Protein AF-A0A925VK27-F1 (afdb_monomer)

Structure (mmCIF, N/CA/C/O backbone):
data_AF-A0A925VK27-F1
#
_entry.id   AF-A0A925VK27-F1
#
loop_
_atom_site.g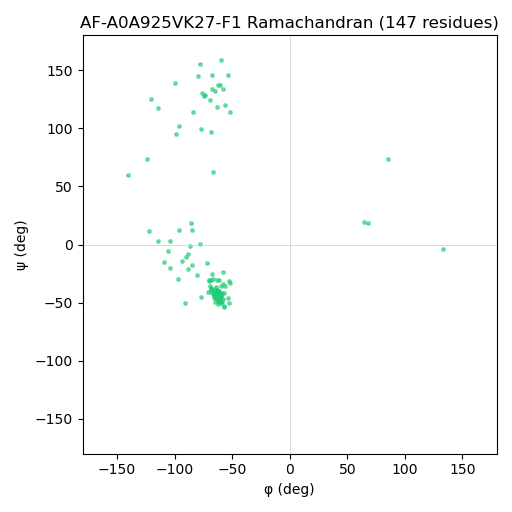roup_PDB
_atom_site.id
_atom_site.type_symbol
_atom_site.label_atom_id
_atom_site.label_alt_id
_atom_site.label_comp_id
_atom_site.label_asym_id
_atom_site.label_entity_id
_atom_site.label_seq_id
_atom_site.pdbx_PDB_ins_code
_atom_site.Cartn_x
_atom_site.Cartn_y
_atom_site.Cartn_z
_atom_site.occupancy
_atom_site.B_iso_or_equiv
_atom_site.auth_seq_id
_atom_site.auth_comp_id
_atom_site.auth_asym_id
_atom_site.auth_atom_id
_atom_site.pdbx_PDB_model_num
ATOM 1 N N . MET A 1 1 ? -45.869 -8.600 65.927 1.00 42.44 1 MET A N 1
ATOM 2 C CA . MET A 1 1 ? -45.397 -9.647 64.997 1.00 42.44 1 MET A CA 1
ATOM 3 C C . MET A 1 1 ? -46.114 -9.443 63.672 1.00 42.44 1 MET A C 1
ATOM 5 O O . MET A 1 1 ? -47.307 -9.694 63.612 1.00 42.44 1 MET A O 1
ATOM 9 N N . ALA A 1 2 ? -45.434 -8.899 62.662 1.00 46.47 2 ALA A N 1
ATOM 10 C CA . ALA A 1 2 ? -45.994 -8.689 61.327 1.00 46.47 2 ALA A CA 1
ATOM 11 C C . ALA A 1 2 ? -45.241 -9.594 60.345 1.00 46.47 2 ALA A C 1
ATOM 13 O O . ALA A 1 2 ? -44.024 -9.480 60.211 1.00 46.47 2 ALA A O 1
ATOM 14 N N . ALA A 1 3 ? -45.960 -10.528 59.724 1.00 53.88 3 ALA A N 1
ATOM 15 C CA . ALA A 1 3 ? -45.433 -11.437 58.716 1.00 53.88 3 ALA A CA 1
ATOM 16 C C . ALA A 1 3 ? -45.455 -10.738 57.351 1.00 53.88 3 ALA A C 1
ATOM 18 O O . ALA A 1 3 ? -46.522 -10.428 56.826 1.00 53.88 3 ALA A O 1
ATOM 19 N N . ILE A 1 4 ? -44.277 -10.480 56.784 1.00 49.00 4 ILE A N 1
ATOM 20 C CA . ILE A 1 4 ? -44.130 -9.969 55.420 1.00 49.00 4 ILE A CA 1
ATOM 21 C C . ILE A 1 4 ? -43.868 -11.179 54.523 1.00 49.00 4 ILE A C 1
ATOM 23 O O . ILE A 1 4 ? -42.775 -11.735 54.501 1.00 49.00 4 ILE A O 1
ATOM 27 N N . SER A 1 5 ? -44.915 -11.608 53.822 1.00 57.12 5 SER A N 1
ATOM 28 C CA . SER A 1 5 ? -44.854 -12.599 52.751 1.00 57.12 5 SER A CA 1
ATOM 29 C C . SER A 1 5 ? -44.315 -11.933 51.484 1.00 57.12 5 SER A C 1
ATOM 31 O O . SER A 1 5 ? -45.059 -11.262 50.771 1.00 57.12 5 SER A O 1
ATOM 33 N N . SER A 1 6 ? -43.029 -12.112 51.191 1.00 53.06 6 SER A N 1
ATOM 34 C CA . SER A 1 6 ? -42.410 -11.727 49.920 1.00 53.06 6 SER A CA 1
ATOM 35 C C . SER A 1 6 ? -42.302 -12.948 49.003 1.00 53.06 6 SER A C 1
ATOM 37 O O . SER A 1 6 ? -41.363 -13.736 49.076 1.00 53.06 6 SER A O 1
ATOM 39 N N . ALA A 1 7 ? -43.295 -13.116 48.130 1.00 57.12 7 ALA A N 1
ATOM 40 C CA . ALA A 1 7 ? -43.228 -14.082 47.039 1.00 57.12 7 ALA A CA 1
ATOM 41 C C . ALA A 1 7 ? -42.065 -13.727 46.084 1.00 57.12 7 ALA A C 1
ATOM 43 O O . ALA A 1 7 ? -41.900 -12.550 45.749 1.00 57.12 7 ALA A O 1
ATOM 44 N N . PRO A 1 8 ? -41.265 -14.702 45.614 1.00 50.22 8 PRO A N 1
ATOM 45 C CA . PRO A 1 8 ? -40.214 -14.435 44.648 1.00 50.22 8 PRO A CA 1
ATOM 46 C C . PRO A 1 8 ? -40.822 -14.169 43.266 1.00 50.22 8 PRO A C 1
ATOM 48 O O . PRO A 1 8 ? -41.646 -14.915 42.738 1.00 50.22 8 PRO A O 1
ATOM 51 N N . GLN A 1 9 ? -40.399 -13.052 42.696 1.00 52.66 9 GLN A N 1
ATOM 52 C CA . GLN A 1 9 ? -40.830 -12.480 41.434 1.00 52.66 9 GLN A CA 1
ATOM 53 C C . GLN A 1 9 ? -40.361 -13.362 40.256 1.00 52.66 9 GLN A C 1
ATOM 55 O O . GLN A 1 9 ? -39.232 -13.238 39.792 1.00 52.66 9 GLN A O 1
ATOM 60 N N . GLN A 1 10 ? -41.227 -14.247 39.746 1.00 50.12 10 GLN A N 1
ATOM 61 C CA . GLN A 1 10 ? -41.044 -14.998 38.486 1.0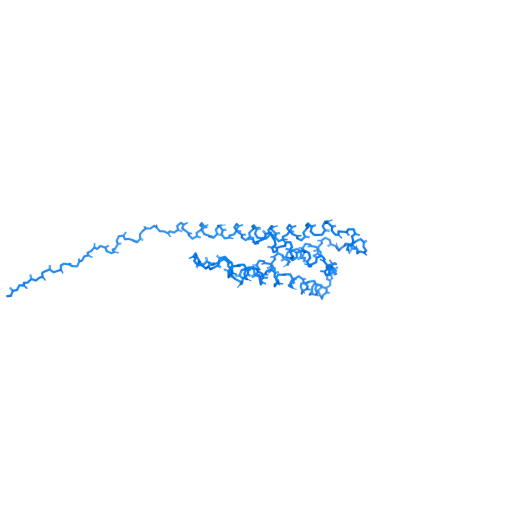0 50.12 10 GLN A CA 1
ATOM 62 C C . GLN A 1 10 ? -41.075 -14.067 37.248 1.00 50.12 10 GLN A C 1
ATOM 64 O O . GLN A 1 10 ? -41.966 -14.159 36.405 1.00 50.12 10 GLN A O 1
ATOM 69 N N . ARG A 1 11 ? -40.134 -13.123 37.124 1.00 50.81 11 ARG A N 1
ATOM 70 C CA . ARG A 1 11 ? -40.047 -12.207 35.964 1.00 50.81 11 ARG A CA 1
ATOM 71 C C . ARG A 1 11 ? -38.723 -12.233 35.203 1.00 50.81 11 ARG A C 1
ATOM 73 O O . ARG A 1 11 ? -38.554 -11.414 34.308 1.00 50.81 11 ARG A O 1
ATOM 80 N N . ASP A 1 12 ? -37.850 -13.202 35.467 1.00 50.91 12 ASP A N 1
ATOM 81 C CA . ASP A 1 12 ? -36.532 -13.248 34.814 1.00 50.91 12 ASP A CA 1
ATOM 82 C C . ASP A 1 12 ? -36.367 -14.323 33.724 1.00 50.91 12 ASP A C 1
ATOM 84 O O . ASP A 1 12 ? -35.369 -14.314 33.004 1.00 50.91 12 ASP A O 1
ATOM 88 N N . GLU A 1 13 ? -37.341 -15.212 33.494 1.00 50.22 13 GLU A N 1
ATOM 89 C CA . GLU A 1 13 ? -37.155 -16.310 32.522 1.00 50.22 13 GLU A CA 1
ATOM 90 C C . GLU A 1 13 ? -37.655 -16.024 31.093 1.00 50.22 13 GLU A C 1
ATOM 92 O O . GLU A 1 13 ? -37.250 -16.698 30.144 1.00 50.22 13 GLU A O 1
ATOM 97 N N . SER A 1 14 ? -38.463 -14.984 30.873 1.00 46.66 14 SER A N 1
ATOM 98 C CA . SER A 1 14 ? -39.046 -14.696 29.550 1.00 46.66 14 SER A CA 1
ATOM 99 C C . SER A 1 14 ? -38.181 -13.815 28.636 1.00 46.66 14 SER A C 1
ATOM 101 O O . SER A 1 14 ? -38.478 -13.693 27.449 1.00 46.66 14 SER A O 1
ATOM 103 N N . ALA A 1 15 ? -37.074 -13.244 29.123 1.00 51.56 15 ALA A N 1
ATOM 104 C CA . ALA A 1 15 ? -36.198 -12.371 28.326 1.00 51.56 15 ALA A CA 1
ATOM 105 C C . ALA A 1 15 ? -35.145 -13.125 27.480 1.00 51.56 15 ALA A C 1
ATOM 107 O O . ALA A 1 15 ? -34.211 -12.523 26.951 1.00 51.56 15 ALA A O 1
ATOM 108 N N . ARG A 1 16 ? -35.268 -14.452 27.333 1.00 51.91 16 ARG A N 1
ATOM 109 C CA . ARG A 1 16 ? -34.269 -15.302 26.657 1.00 51.91 16 ARG A CA 1
ATOM 110 C C . ARG A 1 16 ? -34.536 -15.622 25.187 1.00 51.91 16 ARG A C 1
ATOM 112 O O . ARG A 1 16 ? -33.850 -16.473 24.624 1.00 51.91 16 ARG A O 1
ATOM 119 N N . ARG A 1 17 ? -35.477 -14.960 24.511 1.00 54.91 17 ARG A N 1
ATOM 120 C CA . ARG A 1 17 ? -35.750 -15.263 23.096 1.00 54.91 17 ARG A CA 1
ATOM 121 C C . ARG A 1 17 ? -35.551 -14.051 22.192 1.00 54.91 17 ARG A C 1
ATOM 123 O O . ARG A 1 17 ? -36.177 -13.018 22.364 1.00 54.91 17 ARG A O 1
ATOM 130 N N . THR A 1 18 ? -34.705 -14.263 21.177 1.00 55.34 18 THR A N 1
ATOM 131 C CA . THR A 1 18 ? -34.475 -13.455 19.961 1.00 55.34 18 THR A CA 1
ATOM 132 C C . THR A 1 18 ? -33.491 -12.276 20.005 1.00 55.34 18 THR A C 1
ATOM 134 O O . THR A 1 18 ? -33.873 -11.134 19.801 1.00 55.34 18 THR A O 1
ATOM 137 N N . ARG A 1 19 ? -32.173 -12.539 20.047 1.00 55.41 19 ARG A N 1
ATOM 138 C CA . ARG A 1 19 ? -31.206 -11.671 19.325 1.00 55.41 19 ARG A CA 1
ATOM 139 C C . ARG A 1 19 ? -30.051 -12.429 18.632 1.00 55.41 19 ARG A C 1
ATOM 141 O O . ARG A 1 19 ? -28.893 -12.128 18.899 1.00 55.41 19 ARG A O 1
ATOM 148 N N . PRO A 1 20 ? -30.304 -13.354 17.682 1.00 53.06 20 PRO A N 1
ATOM 149 C CA . PRO A 1 20 ? -29.235 -13.880 16.824 1.00 53.06 20 PRO A CA 1
ATOM 150 C C . PRO A 1 20 ? -28.962 -12.994 15.588 1.00 53.06 20 PRO A C 1
ATOM 152 O O . PRO A 1 20 ? -27.890 -13.061 14.994 1.00 53.06 20 PRO A O 1
ATOM 155 N N . ARG A 1 21 ? -29.891 -12.096 15.218 1.00 56.28 21 ARG A N 1
ATOM 156 C CA . ARG A 1 21 ? -29.841 -11.318 13.962 1.00 56.28 21 ARG A CA 1
ATOM 157 C C . ARG A 1 21 ? -28.772 -10.211 13.938 1.00 56.28 21 ARG A C 1
ATOM 159 O O . ARG A 1 21 ? -28.400 -9.728 12.875 1.00 56.28 21 ARG A O 1
ATOM 166 N N . HIS A 1 22 ? -28.238 -9.830 15.102 1.00 62.88 22 HIS A N 1
ATOM 167 C CA . HIS A 1 22 ? -27.296 -8.715 15.219 1.00 62.88 22 HIS A CA 1
ATOM 168 C C . HIS A 1 22 ? -25.851 -9.091 14.830 1.00 62.88 22 HIS A C 1
ATOM 170 O O . HIS A 1 22 ? -25.091 -8.213 14.419 1.00 62.88 22 HIS A O 1
ATOM 176 N N . ARG A 1 23 ? -25.455 -10.369 14.942 1.00 73.00 23 ARG A N 1
ATOM 177 C CA . ARG A 1 23 ? -24.063 -10.797 14.699 1.00 73.00 23 ARG A CA 1
ATOM 178 C C . ARG A 1 23 ? -23.732 -10.878 13.208 1.00 73.00 23 ARG A C 1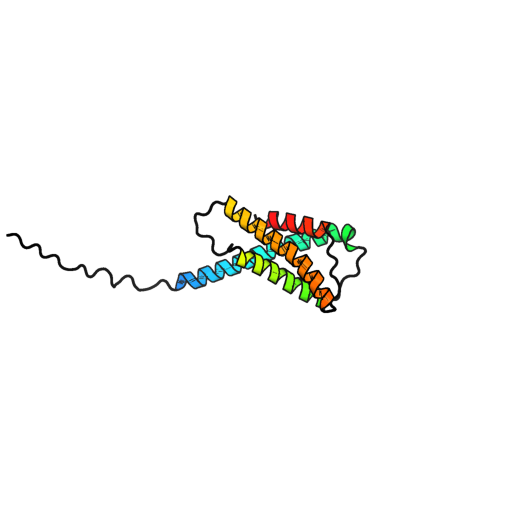
ATOM 180 O O . ARG A 1 23 ? -22.713 -10.336 12.803 1.00 73.00 23 ARG A O 1
ATOM 187 N N . GLY A 1 24 ? -24.620 -11.469 12.403 1.00 78.31 24 GLY A N 1
ATOM 188 C CA . GLY A 1 24 ? -24.453 -11.547 10.945 1.00 78.31 24 GLY A CA 1
ATOM 189 C C . GLY A 1 24 ? -24.477 -10.172 10.272 1.00 78.31 24 GLY A C 1
ATOM 190 O O . GLY A 1 24 ? -23.615 -9.875 9.457 1.00 78.31 24 GLY A O 1
ATOM 191 N N . TRP A 1 25 ? -25.394 -9.291 10.687 1.00 79.62 25 TRP A N 1
ATOM 192 C CA . TRP A 1 25 ? -25.448 -7.914 10.181 1.00 79.62 25 TRP A CA 1
ATOM 193 C C . TRP A 1 25 ? -24.201 -7.099 10.549 1.00 79.62 25 TRP A C 1
ATOM 195 O O . TRP A 1 25 ? -23.662 -6.392 9.707 1.00 79.62 25 TRP A O 1
ATOM 205 N N . ARG A 1 26 ? -23.696 -7.234 11.786 1.00 78.62 26 ARG A N 1
ATOM 206 C CA . ARG A 1 26 ? -22.422 -6.607 12.184 1.00 78.62 26 ARG A CA 1
ATOM 207 C C . ARG A 1 26 ? -21.259 -7.117 11.342 1.00 78.62 26 ARG A C 1
ATOM 209 O O . ARG A 1 26 ? -20.490 -6.302 10.863 1.00 78.62 26 ARG A O 1
ATOM 216 N N . ALA A 1 27 ? -21.162 -8.430 11.138 1.00 79.31 27 ALA A N 1
ATOM 217 C CA . ALA A 1 27 ? -20.113 -9.013 10.309 1.00 79.31 27 ALA A CA 1
ATOM 218 C C . ALA A 1 27 ? -20.177 -8.499 8.862 1.00 79.31 27 ALA A C 1
ATOM 220 O O . ALA A 1 27 ? -19.149 -8.125 8.312 1.00 79.31 27 ALA A O 1
ATOM 221 N N . LEU A 1 28 ? -21.375 -8.406 8.276 1.00 83.56 28 LEU A N 1
ATOM 222 C CA . LEU A 1 28 ? -21.563 -7.866 6.928 1.00 83.56 28 LEU A CA 1
ATOM 223 C C . LEU A 1 28 ? -21.145 -6.394 6.830 1.00 83.56 28 LEU A C 1
ATOM 225 O O . LEU A 1 28 ? -20.431 -6.030 5.903 1.00 83.56 28 LEU A O 1
ATOM 229 N N . LEU A 1 29 ? -21.533 -5.563 7.801 1.00 83.06 29 LEU A N 1
ATOM 230 C CA . LEU A 1 29 ? -21.106 -4.162 7.851 1.00 83.06 29 LEU A CA 1
ATOM 231 C C . LEU A 1 29 ? -19.589 -4.026 8.024 1.00 83.06 29 LEU A C 1
ATOM 233 O O . LEU A 1 29 ? -18.987 -3.170 7.389 1.00 83.06 29 LEU A O 1
ATOM 237 N N . THR A 1 30 ? -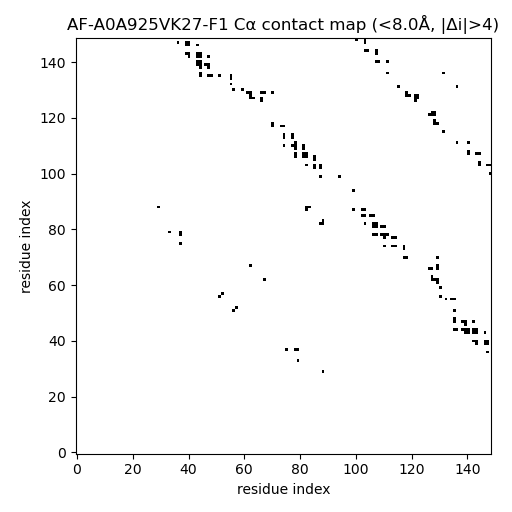18.968 -4.876 8.843 1.00 80.56 30 THR A N 1
ATOM 238 C CA . THR A 1 30 ? -17.510 -4.908 8.997 1.00 80.56 30 THR A CA 1
ATOM 239 C C . THR A 1 30 ? -16.819 -5.290 7.692 1.00 80.56 30 THR A C 1
ATOM 241 O O . THR A 1 30 ? -15.874 -4.621 7.299 1.00 80.56 30 THR A O 1
ATOM 244 N N . VAL A 1 31 ? -17.298 -6.323 6.994 1.00 81.50 31 VAL A N 1
ATOM 245 C CA . VAL A 1 31 ? -16.745 -6.729 5.692 1.00 81.50 31 VAL A CA 1
ATOM 246 C C . VAL A 1 31 ? -16.905 -5.619 4.656 1.00 81.50 31 VAL A C 1
ATOM 248 O O . VAL A 1 31 ? -15.973 -5.356 3.902 1.00 81.50 31 VAL A O 1
ATOM 251 N N . LEU A 1 32 ? -18.053 -4.939 4.638 1.00 84.62 32 LEU A N 1
ATOM 252 C CA . LEU A 1 32 ? -18.279 -3.813 3.737 1.00 84.62 32 LEU A CA 1
ATOM 253 C C . LEU A 1 32 ? -17.331 -2.648 4.045 1.00 84.62 32 LEU A C 1
ATOM 255 O O . LEU A 1 32 ? -16.769 -2.077 3.119 1.00 84.62 32 LEU A O 1
ATOM 259 N N . LEU A 1 33 ? -17.118 -2.334 5.327 1.00 83.31 33 LEU A N 1
ATOM 260 C CA . LEU A 1 33 ? -16.189 -1.287 5.749 1.00 83.31 33 LEU A CA 1
ATOM 261 C C . LEU A 1 33 ? -14.747 -1.630 5.355 1.00 83.31 33 LEU A C 1
ATOM 263 O O . LEU A 1 33 ? -14.093 -0.806 4.731 1.00 83.31 33 LEU A O 1
ATOM 267 N N . ILE A 1 34 ? -14.303 -2.871 5.598 1.00 82.00 34 ILE A N 1
ATOM 268 C CA . ILE A 1 34 ? -13.007 -3.375 5.109 1.00 82.00 34 ILE A CA 1
ATOM 269 C C . ILE A 1 34 ? -12.902 -3.179 3.594 1.00 82.00 34 ILE A C 1
ATOM 271 O O . ILE A 1 34 ? -11.885 -2.703 3.102 1.00 82.00 34 ILE A O 1
ATOM 275 N N . GLY A 1 35 ? -13.952 -3.531 2.848 1.00 83.94 35 GLY A N 1
ATOM 276 C CA . GLY A 1 35 ? -13.999 -3.345 1.400 1.00 83.94 35 GLY A CA 1
ATOM 277 C C . GLY A 1 35 ? -13.843 -1.880 0.986 1.00 83.94 35 GLY A C 1
ATOM 278 O O . GLY A 1 35 ? -13.051 -1.587 0.094 1.00 83.94 35 GLY A O 1
ATOM 279 N N . CYS A 1 36 ? -14.547 -0.960 1.647 1.00 87.00 36 CYS A N 1
ATOM 280 C CA . CYS A 1 36 ? -14.420 0.477 1.402 1.00 87.00 36 CYS A CA 1
ATOM 281 C C . CYS A 1 36 ? -13.010 0.991 1.712 1.00 87.00 36 CYS A C 1
ATOM 283 O O . CYS A 1 36 ? -12.435 1.687 0.878 1.00 87.00 36 CYS A O 1
ATOM 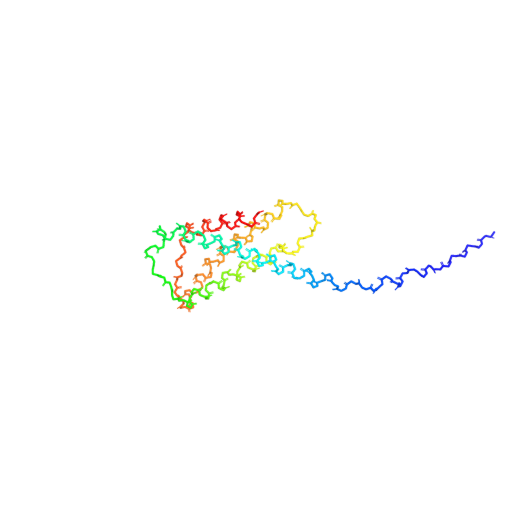285 N N . ASP A 1 37 ? -12.430 0.603 2.850 1.00 86.12 37 ASP A N 1
ATOM 286 C CA . ASP A 1 37 ? -11.073 1.006 3.233 1.00 86.12 37 ASP A CA 1
ATOM 287 C C . ASP A 1 37 ? -10.042 0.481 2.223 1.00 86.12 37 ASP A C 1
ATOM 289 O O . ASP A 1 37 ? -9.149 1.213 1.795 1.00 86.12 37 ASP A O 1
ATOM 293 N N . MET A 1 38 ? -10.191 -0.772 1.770 1.00 86.81 38 MET A N 1
ATOM 294 C CA . MET A 1 38 ? -9.342 -1.334 0.716 1.00 86.81 38 MET A CA 1
ATOM 295 C C . MET A 1 38 ? -9.485 -0.554 -0.590 1.00 86.81 38 MET A C 1
ATOM 297 O O . MET A 1 38 ? -8.477 -0.248 -1.225 1.00 86.81 38 MET A O 1
ATOM 301 N N . LEU A 1 39 ? -10.704 -0.207 -1.009 1.00 88.94 39 LEU A N 1
ATOM 302 C CA . LEU A 1 39 ? -10.924 0.587 -2.220 1.00 88.94 39 LEU A CA 1
ATOM 303 C C . LEU A 1 39 ? -10.318 1.990 -2.101 1.00 88.94 39 LEU A C 1
ATOM 305 O O . LEU A 1 39 ? -9.711 2.471 -3.057 1.00 88.94 39 LEU A O 1
ATOM 309 N N . ALA A 1 40 ? -10.422 2.626 -0.936 1.00 88.94 40 ALA A N 1
ATOM 310 C CA . ALA A 1 40 ? -9.812 3.923 -0.664 1.00 88.94 40 ALA A CA 1
ATOM 311 C C . ALA A 1 40 ? -8.278 3.853 -0.762 1.00 88.94 40 ALA A C 1
ATOM 313 O O . ALA A 1 40 ? -7.666 4.638 -1.484 1.00 88.94 40 ALA A O 1
ATOM 314 N N . VAL A 1 41 ? -7.651 2.851 -0.140 1.00 89.50 41 VAL A N 1
ATOM 315 C CA . VAL A 1 41 ? -6.201 2.638 -0.249 1.00 89.50 41 VAL A CA 1
ATOM 316 C C . VAL A 1 41 ? -5.796 2.350 -1.697 1.00 89.50 41 VAL A C 1
ATOM 318 O O . VAL A 1 41 ? -4.917 3.019 -2.235 1.00 89.50 41 VAL A O 1
ATOM 321 N N . ASN A 1 42 ? -6.444 1.399 -2.373 1.00 91.44 42 ASN A N 1
ATOM 322 C CA . ASN A 1 42 ? -6.094 1.066 -3.757 1.00 91.44 42 ASN A CA 1
ATOM 323 C C . ASN A 1 42 ? -6.275 2.274 -4.684 1.00 91.44 42 ASN A C 1
ATOM 325 O O . ASN A 1 42 ? -5.396 2.551 -5.496 1.00 91.44 42 ASN A O 1
ATOM 329 N N . SER A 1 43 ? -7.364 3.033 -4.545 1.00 90.06 43 SER A N 1
ATOM 330 C CA . SER A 1 43 ? -7.586 4.237 -5.352 1.00 90.06 43 SER A CA 1
ATOM 331 C C . SER A 1 43 ? -6.535 5.318 -5.090 1.00 90.06 43 SER A C 1
ATOM 333 O O . SER A 1 43 ? -6.086 5.940 -6.053 1.00 90.06 43 SER A O 1
ATOM 335 N N . ALA A 1 44 ? -6.056 5.488 -3.852 1.00 91.06 44 ALA A N 1
ATOM 336 C CA . ALA A 1 44 ? -4.949 6.394 -3.538 1.00 91.06 44 ALA A CA 1
ATOM 337 C C . ALA A 1 44 ? -3.665 6.025 -4.298 1.00 91.06 44 ALA A C 1
ATOM 339 O O . ALA A 1 44 ? -3.052 6.867 -4.962 1.00 91.06 44 ALA A O 1
ATOM 340 N N . PHE A 1 45 ? -3.267 4.752 -4.229 1.00 88.31 45 PHE A N 1
ATOM 341 C CA . PHE A 1 45 ? -2.041 4.272 -4.865 1.00 88.31 45 PHE A CA 1
ATOM 342 C C . PHE A 1 45 ? -2.162 4.238 -6.393 1.00 88.31 45 PHE A C 1
ATOM 344 O O . PHE A 1 45 ? -1.237 4.675 -7.075 1.00 88.31 45 PHE A O 1
ATOM 351 N N . ILE A 1 46 ? -3.307 3.816 -6.941 1.00 90.44 46 ILE A N 1
ATOM 352 C CA . ILE A 1 46 ? -3.572 3.827 -8.389 1.00 90.44 46 ILE A CA 1
ATOM 353 C C . ILE A 1 46 ? -3.572 5.259 -8.928 1.00 90.44 46 ILE A C 1
ATOM 355 O O . ILE A 1 46 ? -2.945 5.523 -9.951 1.00 90.44 46 ILE A O 1
ATOM 359 N N . SER A 1 47 ? -4.225 6.198 -8.237 1.00 90.25 47 SER A N 1
ATOM 360 C CA . SER A 1 47 ? -4.247 7.606 -8.655 1.00 90.25 47 SER A CA 1
ATOM 361 C C . SER A 1 47 ? -2.843 8.198 -8.641 1.00 90.25 47 SER A C 1
ATOM 363 O O . SER A 1 47 ? -2.437 8.865 -9.590 1.00 90.25 47 SER A O 1
ATOM 365 N N . THR A 1 48 ? -2.064 7.898 -7.601 1.00 89.81 48 THR A N 1
ATOM 366 C CA . THR A 1 48 ? -0.670 8.341 -7.507 1.00 89.81 48 THR A CA 1
ATOM 367 C C . THR A 1 48 ? 0.177 7.757 -8.633 1.00 89.81 48 THR A C 1
ATOM 369 O O . THR A 1 48 ? 0.938 8.486 -9.268 1.00 89.81 48 THR A O 1
ATOM 372 N N . PHE A 1 49 ? 0.023 6.464 -8.915 1.00 87.31 49 PHE A N 1
ATOM 373 C CA . PHE A 1 49 ? 0.705 5.798 -10.017 1.00 87.31 49 PHE A CA 1
ATOM 374 C C . PHE A 1 49 ? 0.347 6.438 -11.362 1.00 87.31 49 PHE A C 1
ATOM 376 O O . PHE A 1 49 ? 1.244 6.796 -12.118 1.00 87.31 49 PHE A O 1
ATOM 383 N N . ALA A 1 50 ? -0.941 6.660 -11.636 1.00 88.56 50 ALA A N 1
ATOM 384 C CA . ALA A 1 50 ? -1.407 7.259 -12.883 1.00 88.56 50 ALA A CA 1
ATOM 385 C C . ALA A 1 50 ? -0.881 8.691 -13.076 1.00 88.56 50 ALA A C 1
ATOM 387 O O . ALA A 1 50 ? -0.389 9.031 -14.150 1.00 88.56 50 ALA A O 1
ATOM 388 N N . LEU A 1 51 ? -0.927 9.518 -12.026 1.00 91.25 51 LEU A N 1
ATOM 389 C CA . LEU A 1 51 ? -0.463 10.908 -12.073 1.00 91.25 51 LEU A CA 1
ATOM 390 C C . LEU A 1 51 ? 1.058 11.023 -12.198 1.00 91.25 51 LEU A C 1
ATOM 392 O O . LEU A 1 51 ? 1.561 11.978 -12.787 1.00 91.25 51 LEU A O 1
ATOM 396 N N . ARG A 1 52 ? 1.800 10.068 -11.630 1.00 90.12 52 ARG A N 1
ATOM 397 C CA . ARG A 1 52 ? 3.267 10.110 -11.576 1.00 90.12 52 ARG A CA 1
ATOM 398 C C . ARG A 1 52 ? 3.938 9.168 -12.570 1.00 90.12 52 ARG A C 1
ATOM 400 O O . ARG A 1 52 ? 5.164 9.127 -12.604 1.00 90.12 52 ARG A O 1
ATOM 407 N N . TYR A 1 53 ? 3.175 8.468 -13.411 1.00 88.31 53 TYR A N 1
ATOM 408 C CA . TYR A 1 53 ? 3.698 7.462 -14.338 1.00 88.31 53 TYR A CA 1
ATOM 409 C C . TYR A 1 53 ? 4.837 8.001 -15.213 1.00 88.31 53 TYR A C 1
ATOM 411 O O . TYR A 1 53 ? 5.925 7.433 -15.256 1.00 88.31 53 TYR A O 1
ATOM 419 N N . ALA A 1 54 ? 4.625 9.151 -15.855 1.00 87.50 54 ALA A N 1
ATOM 420 C CA . ALA A 1 54 ? 5.615 9.751 -16.748 1.00 87.50 54 ALA A CA 1
ATOM 421 C C . ALA A 1 54 ? 6.886 10.242 -16.028 1.00 87.50 54 ALA A C 1
ATOM 423 O O . ALA A 1 54 ? 7.938 10.339 -16.650 1.00 87.50 54 ALA A O 1
ATOM 424 N N . ILE A 1 55 ? 6.786 10.561 -14.735 1.00 89.06 55 ILE A N 1
ATOM 425 C CA . ILE A 1 55 ? 7.876 11.152 -13.947 1.00 89.06 55 ILE A CA 1
ATOM 426 C C . ILE A 1 55 ? 8.699 10.051 -13.282 1.00 89.06 55 ILE A C 1
ATOM 428 O O . ILE A 1 55 ? 9.921 10.029 -13.382 1.00 89.06 55 ILE A O 1
ATOM 432 N N . ASP A 1 56 ? 8.015 9.135 -12.601 1.00 87.75 56 ASP A N 1
ATOM 433 C CA . ASP A 1 56 ? 8.651 8.146 -11.742 1.00 87.75 56 ASP A CA 1
ATOM 434 C C . ASP A 1 56 ? 8.840 6.802 -12.462 1.00 87.75 56 ASP A C 1
ATOM 436 O O . ASP A 1 56 ? 9.793 6.087 -12.164 1.00 87.75 56 ASP A O 1
ATOM 440 N N . PHE A 1 57 ? 7.964 6.448 -13.414 1.00 87.31 57 PHE A N 1
ATOM 441 C CA . PHE A 1 57 ? 7.871 5.088 -13.964 1.00 87.31 57 PHE A CA 1
ATOM 442 C C . PHE A 1 57 ? 8.363 4.922 -15.403 1.00 87.31 57 PHE A C 1
ATOM 444 O O . PHE A 1 57 ? 8.644 3.798 -15.807 1.00 87.31 57 PHE A O 1
ATOM 451 N N . ALA A 1 58 ? 8.542 6.010 -16.159 1.00 85.44 58 ALA A N 1
ATOM 452 C CA . ALA A 1 58 ? 8.919 5.960 -17.577 1.00 85.44 58 ALA A CA 1
ATOM 453 C C . ALA A 1 58 ? 10.245 5.224 -17.866 1.00 85.44 58 ALA A C 1
ATOM 455 O O . ALA A 1 58 ? 10.446 4.728 -18.971 1.00 85.44 58 ALA A O 1
ATOM 456 N N . GLN A 1 59 ? 11.140 5.145 -16.879 1.00 86.50 59 GLN A N 1
ATOM 457 C CA . GLN A 1 59 ? 12.446 4.483 -16.976 1.00 86.50 59 GLN A CA 1
ATOM 458 C C . GLN A 1 59 ? 12.433 2.994 -16.591 1.00 86.50 59 GLN A C 1
ATOM 460 O O . GLN A 1 59 ? 13.431 2.306 -16.794 1.00 86.50 59 GLN A O 1
ATOM 465 N N . TYR A 1 60 ? 11.342 2.496 -16.002 1.00 86.31 60 TYR A N 1
ATOM 466 C CA . TYR A 1 60 ? 11.265 1.127 -15.501 1.00 86.31 60 TYR A CA 1
ATOM 467 C C . TYR A 1 60 ? 10.532 0.224 -16.486 1.00 86.31 60 TYR A C 1
ATOM 469 O O . TYR A 1 60 ? 9.491 0.580 -17.036 1.00 86.31 60 TYR A O 1
ATOM 477 N N . GLN A 1 61 ? 11.053 -0.988 -16.666 1.00 86.38 61 GLN A N 1
ATOM 478 C CA . GLN A 1 61 ? 10.347 -2.012 -17.417 1.00 86.38 61 GLN A CA 1
ATOM 479 C C . GLN A 1 61 ? 9.222 -2.591 -16.543 1.00 86.38 61 GLN A C 1
ATOM 481 O O . GLN A 1 61 ? 9.474 -2.923 -15.381 1.00 86.38 61 GLN A O 1
ATOM 486 N N . PRO A 1 62 ? 7.981 -2.687 -17.053 1.00 86.12 62 PRO A N 1
ATOM 487 C CA . PRO A 1 62 ? 6.876 -3.216 -16.271 1.00 86.12 62 PRO A CA 1
ATOM 488 C C . PRO A 1 62 ? 7.120 -4.697 -15.944 1.00 86.12 62 PRO A C 1
ATOM 490 O O . PRO A 1 62 ? 7.440 -5.463 -16.857 1.00 86.12 62 PRO A O 1
ATOM 493 N N . PRO A 1 63 ? 6.937 -5.109 -14.675 1.00 89.31 63 PRO A N 1
ATOM 494 C CA . PRO A 1 63 ? 7.029 -6.509 -14.298 1.00 89.31 63 PRO A CA 1
ATOM 495 C C . PRO A 1 63 ? 6.017 -7.396 -15.029 1.00 89.31 63 PRO A C 1
ATOM 497 O O . PRO A 1 63 ? 4.956 -6.929 -15.461 1.00 89.31 63 PRO A O 1
ATOM 500 N N . ALA A 1 64 ? 6.291 -8.697 -15.085 1.00 91.81 64 ALA A N 1
ATOM 501 C CA . ALA A 1 64 ? 5.352 -9.698 -15.574 1.00 91.81 64 ALA A CA 1
ATOM 502 C C . ALA A 1 64 ? 3.992 -9.616 -14.848 1.00 91.81 64 ALA A C 1
ATOM 504 O O . ALA A 1 64 ? 3.910 -9.356 -13.644 1.00 91.81 64 ALA A O 1
ATOM 505 N N . ALA A 1 65 ? 2.902 -9.902 -15.569 1.00 91.00 65 ALA A N 1
ATOM 506 C CA . ALA A 1 65 ? 1.544 -9.839 -15.018 1.00 91.00 65 ALA A CA 1
ATOM 507 C C . ALA A 1 65 ? 1.353 -10.749 -13.788 1.00 91.00 65 ALA A C 1
ATOM 509 O O . ALA A 1 65 ? 0.638 -10.391 -12.855 1.00 91.00 65 ALA A O 1
ATOM 510 N N . SER A 1 66 ? 2.030 -11.901 -13.748 1.00 90.88 66 SER A N 1
ATOM 511 C CA . SER A 1 66 ? 2.045 -12.798 -12.586 1.00 90.88 66 SER A CA 1
ATOM 512 C C . SER A 1 66 ? 2.642 -12.132 -11.345 1.00 90.88 66 SER A C 1
ATOM 514 O O . SER A 1 66 ? 2.071 -12.242 -10.262 1.00 90.88 66 SER A O 1
ATOM 516 N N . THR A 1 67 ? 3.749 -11.403 -11.500 1.00 90.69 67 THR A N 1
ATOM 517 C CA . THR A 1 67 ? 4.388 -10.642 -10.419 1.00 90.69 67 THR A CA 1
ATOM 518 C C . THR A 1 67 ? 3.450 -9.558 -9.902 1.00 90.69 67 THR A C 1
ATOM 520 O O . THR A 1 67 ? 3.274 -9.434 -8.693 1.00 90.69 67 THR A O 1
ATOM 523 N N . TRP A 1 68 ? 2.775 -8.833 -10.801 1.00 89.00 68 TRP A N 1
ATOM 524 C CA . TRP A 1 68 ? 1.772 -7.835 -10.423 1.00 89.00 68 TRP A CA 1
ATOM 525 C C . TRP A 1 68 ? 0.606 -8.428 -9.637 1.00 89.00 68 TRP A C 1
ATOM 527 O O . TRP A 1 68 ? 0.216 -7.865 -8.618 1.00 89.00 68 TRP A O 1
ATOM 537 N N . LEU A 1 69 ? 0.065 -9.566 -10.075 1.00 91.88 69 LEU A N 1
ATOM 538 C CA . LEU A 1 69 ? -1.044 -10.228 -9.386 1.00 91.88 69 LEU A CA 1
ATOM 539 C C . LEU A 1 69 ? -0.653 -10.663 -7.971 1.00 91.88 69 LEU A C 1
ATOM 541 O O . LEU A 1 69 ? -1.393 -10.403 -7.022 1.00 91.88 69 LEU A O 1
ATOM 545 N N . VAL A 1 70 ? 0.521 -11.280 -7.815 1.00 92.19 70 VAL A N 1
ATOM 546 C CA . VAL A 1 70 ? 1.029 -11.696 -6.500 1.00 92.19 70 VAL A CA 1
ATOM 547 C C . VAL A 1 70 ? 1.309 -10.477 -5.620 1.00 92.19 70 VAL A C 1
ATOM 549 O O . VAL A 1 70 ? 0.904 -10.454 -4.458 1.00 92.19 70 VAL A O 1
ATOM 552 N N . PHE A 1 71 ? 1.942 -9.439 -6.169 1.00 90.81 71 PHE A N 1
ATOM 553 C CA . PHE A 1 71 ? 2.223 -8.202 -5.446 1.00 90.81 71 PHE A CA 1
ATOM 554 C C . PHE A 1 71 ? 0.940 -7.515 -4.968 1.00 90.81 71 PHE A C 1
ATOM 556 O O . PHE A 1 71 ? 0.842 -7.169 -3.795 1.00 90.81 71 PHE A O 1
ATOM 563 N N . LEU A 1 72 ? -0.071 -7.375 -5.832 1.00 91.06 72 LEU A N 1
ATOM 564 C CA . LEU A 1 72 ? -1.365 -6.787 -5.476 1.00 91.06 72 LEU A CA 1
ATOM 565 C C . LEU A 1 72 ? -2.104 -7.616 -4.422 1.00 91.06 72 LEU A C 1
ATOM 567 O O . LEU A 1 72 ? -2.707 -7.047 -3.510 1.00 91.06 72 LEU A O 1
ATOM 571 N N . ALA A 1 73 ? -2.049 -8.947 -4.510 1.00 92.44 73 ALA A N 1
ATOM 572 C CA . ALA A 1 73 ? -2.641 -9.820 -3.503 1.00 92.44 73 ALA A CA 1
ATOM 573 C C . ALA A 1 73 ? -1.977 -9.623 -2.130 1.00 92.44 73 ALA A C 1
ATOM 575 O O . ALA A 1 73 ? -2.672 -9.441 -1.130 1.00 92.44 73 ALA A O 1
ATOM 576 N N . LEU A 1 74 ? -0.641 -9.589 -2.084 1.00 92.12 74 LEU A N 1
ATOM 577 C CA . LEU A 1 74 ? 0.117 -9.359 -0.852 1.00 92.12 74 LEU A CA 1
ATOM 578 C C . LEU A 1 74 ? -0.060 -7.935 -0.314 1.00 92.12 74 LEU A C 1
ATOM 580 O O . LEU A 1 74 ? -0.183 -7.759 0.895 1.00 92.12 74 LEU A O 1
ATOM 584 N N . PHE A 1 75 ? -0.132 -6.935 -1.192 1.00 91.12 75 PHE A N 1
ATOM 585 C CA . PHE A 1 75 ? -0.433 -5.548 -0.843 1.00 91.12 75 PHE A CA 1
ATOM 586 C C . PHE A 1 75 ? -1.775 -5.450 -0.109 1.00 91.12 75 PHE A C 1
ATOM 588 O O . PHE A 1 75 ? -1.838 -4.951 1.015 1.00 91.12 75 PHE A O 1
ATOM 595 N N . ASN A 1 76 ? -2.841 -5.998 -0.698 1.00 92.12 76 ASN A N 1
ATOM 596 C CA . ASN A 1 76 ? -4.168 -5.991 -0.083 1.00 92.12 76 ASN A CA 1
ATOM 597 C C . ASN A 1 76 ? -4.190 -6.801 1.220 1.00 92.12 76 ASN A C 1
ATOM 599 O O . ASN A 1 76 ? -4.778 -6.362 2.207 1.00 92.12 76 ASN A O 1
ATOM 603 N N . ALA A 1 77 ? -3.504 -7.947 1.261 1.00 90.81 77 ALA A N 1
ATOM 604 C CA . ALA A 1 77 ? -3.385 -8.748 2.475 1.00 90.81 77 ALA A CA 1
ATOM 605 C C . ALA A 1 77 ? -2.667 -7.991 3.607 1.00 90.81 77 ALA A C 1
ATOM 607 O O . ALA A 1 77 ? -3.110 -8.052 4.753 1.00 90.81 77 ALA A O 1
ATOM 608 N N . ALA A 1 78 ? -1.602 -7.245 3.301 1.00 91.25 78 ALA A N 1
ATOM 609 C CA . ALA A 1 78 ? -0.866 -6.456 4.284 1.00 91.25 78 ALA A CA 1
ATOM 610 C C . ALA A 1 78 ? -1.710 -5.322 4.868 1.00 91.25 78 ALA A C 1
ATOM 612 O O . ALA A 1 78 ? -1.753 -5.170 6.088 1.00 91.25 78 ALA A O 1
ATOM 613 N N . PHE A 1 79 ? -2.426 -4.567 4.031 1.00 89.38 79 PHE A N 1
ATOM 614 C CA . PHE A 1 79 ? -3.330 -3.522 4.516 1.00 89.38 79 PHE A CA 1
ATOM 615 C C . PHE A 1 79 ? -4.503 -4.105 5.308 1.00 89.38 79 PHE A C 1
ATOM 617 O O . PHE A 1 79 ? -4.831 -3.592 6.377 1.00 89.38 79 PHE A O 1
ATOM 624 N N . ALA A 1 80 ? -5.096 -5.213 4.853 1.00 87.69 80 ALA A N 1
ATOM 625 C CA . ALA A 1 80 ? -6.167 -5.884 5.586 1.00 87.69 80 ALA A CA 1
ATOM 626 C C . ALA A 1 80 ? -5.693 -6.366 6.963 1.00 87.69 80 ALA A C 1
ATOM 628 O O . ALA A 1 80 ? -6.388 -6.172 7.963 1.00 87.69 80 ALA A O 1
ATOM 629 N N . LEU A 1 81 ? -4.489 -6.938 7.036 1.00 89.00 81 LEU A N 1
ATOM 630 C CA . LEU A 1 81 ? -3.881 -7.353 8.293 1.00 89.00 81 LEU A CA 1
ATOM 631 C C . LEU A 1 81 ? -3.562 -6.150 9.189 1.00 89.00 81 LEU A C 1
ATOM 633 O O . LEU A 1 81 ? -3.854 -6.195 10.385 1.00 89.00 81 LEU A O 1
ATOM 637 N N . ALA A 1 82 ? -3.016 -5.066 8.635 1.00 88.81 82 ALA A N 1
ATOM 638 C CA . ALA A 1 82 ? -2.732 -3.842 9.378 1.00 88.81 82 ALA A CA 1
ATOM 639 C C . ALA A 1 82 ? -4.014 -3.246 9.981 1.00 88.81 82 ALA A C 1
ATOM 641 O O . ALA A 1 82 ? -4.039 -2.919 11.168 1.00 88.81 82 ALA A O 1
ATOM 642 N N . PHE A 1 83 ? -5.109 -3.180 9.221 1.00 85.94 83 PHE A N 1
ATOM 643 C CA . PHE A 1 83 ? -6.385 -2.683 9.739 1.00 85.94 83 PHE A CA 1
ATOM 644 C C . PHE A 1 83 ? -7.013 -3.618 10.777 1.00 85.94 83 PHE A C 1
ATOM 646 O O . PHE A 1 83 ? -7.507 -3.158 11.811 1.00 85.94 83 PHE A O 1
ATOM 653 N N . ALA A 1 84 ? -6.944 -4.933 10.552 1.00 83.56 84 ALA A N 1
ATOM 654 C CA . ALA A 1 84 ? -7.457 -5.925 11.491 1.00 83.56 84 ALA A CA 1
ATOM 655 C C . ALA A 1 84 ? -6.709 -5.894 12.835 1.00 83.56 84 ALA A C 1
ATOM 657 O O . ALA A 1 84 ? -7.337 -5.873 13.894 1.00 83.56 84 ALA A O 1
ATOM 658 N N . THR A 1 85 ? -5.375 -5.852 12.801 1.00 84.50 85 THR A N 1
ATOM 659 C CA . THR A 1 85 ? -4.514 -5.852 14.000 1.00 84.50 85 THR A CA 1
ATOM 660 C C . THR A 1 85 ? -4.595 -4.555 14.800 1.00 84.50 85 THR A C 1
ATOM 662 O O . THR A 1 85 ? -4.517 -4.599 16.025 1.00 84.50 85 THR A O 1
ATOM 665 N N . ASN A 1 86 ? -4.843 -3.417 14.145 1.00 83.44 86 ASN A N 1
ATOM 666 C CA . ASN A 1 86 ? -5.089 -2.141 14.826 1.00 83.44 86 ASN A CA 1
ATOM 667 C C . ASN A 1 86 ? -6.516 -2.022 15.394 1.00 83.44 86 ASN A C 1
ATOM 669 O O . ASN A 1 86 ? -6.871 -1.009 15.999 1.00 83.44 86 ASN A O 1
ATOM 673 N N . GLY A 1 87 ? -7.344 -3.059 15.229 1.00 75.62 87 GLY A N 1
ATOM 674 C CA . GLY A 1 87 ? -8.656 -3.148 15.857 1.00 75.62 87 GLY A CA 1
ATOM 675 C C . GLY A 1 87 ? -9.669 -2.132 15.334 1.00 75.62 87 GLY A C 1
ATOM 676 O O . GLY A 1 87 ? -10.687 -1.938 16.002 1.00 75.62 87 GLY A O 1
ATOM 677 N N . LEU A 1 88 ? -9.432 -1.534 14.156 1.00 73.56 88 LEU A N 1
ATOM 678 C CA . LEU A 1 88 ? -10.280 -0.504 13.531 1.00 73.56 88 LEU A CA 1
ATOM 679 C C . LEU A 1 88 ? -11.753 -0.934 13.437 1.00 73.56 88 LEU A C 1
ATOM 681 O O . LEU A 1 88 ? -12.668 -0.151 13.664 1.00 73.56 88 LEU A O 1
ATOM 685 N N . TYR A 1 89 ? -11.996 -2.228 13.246 1.00 70.50 89 TYR A N 1
ATOM 686 C CA . TYR A 1 89 ? -13.342 -2.791 13.116 1.00 70.50 89 TYR A CA 1
ATOM 687 C C . TYR A 1 89 ? -14.027 -3.153 14.440 1.00 70.50 89 TYR A C 1
ATOM 689 O O . TYR A 1 89 ? -15.162 -3.634 14.448 1.00 70.50 89 TYR A O 1
ATOM 697 N N . THR A 1 90 ? -13.345 -2.951 15.568 1.00 69.06 90 THR A N 1
ATOM 698 C CA . THR A 1 90 ? -13.836 -3.303 16.909 1.00 69.06 90 THR A CA 1
ATOM 699 C C . THR A 1 90 ? -14.082 -2.092 17.803 1.00 69.06 90 THR A C 1
ATOM 701 O O . THR A 1 90 ? -14.476 -2.272 18.960 1.00 69.06 90 THR A O 1
ATOM 704 N N . LEU A 1 91 ? -13.892 -0.865 17.292 1.00 63.16 91 LEU A N 1
ATOM 705 C CA . LEU A 1 91 ? -14.060 0.346 18.091 1.00 63.16 91 LEU A CA 1
ATOM 706 C C . LEU A 1 91 ? -15.466 0.402 18.710 1.00 63.16 91 LEU A C 1
ATOM 708 O O . LEU A 1 91 ? -16.501 0.405 18.037 1.00 63.16 91 LEU A O 1
ATOM 712 N N . ARG A 1 92 ? -15.503 0.442 20.047 1.00 58.94 92 ARG A N 1
ATOM 713 C CA . ARG A 1 92 ? -16.727 0.697 20.808 1.00 58.94 92 ARG A CA 1
ATOM 714 C C . ARG A 1 92 ? -17.155 2.142 20.561 1.00 58.94 92 ARG A C 1
ATOM 716 O O . ARG A 1 92 ? -16.348 3.058 20.686 1.00 58.94 92 ARG A O 1
ATOM 723 N N . ARG A 1 93 ? -18.449 2.348 20.287 1.00 53.75 93 ARG A N 1
ATOM 724 C CA . ARG A 1 93 ? -19.072 3.682 20.260 1.00 53.75 93 ARG A CA 1
ATOM 725 C C . ARG A 1 93 ? -18.739 4.409 21.575 1.00 53.75 93 ARG A C 1
ATOM 727 O O . ARG A 1 93 ? -19.170 3.943 22.627 1.00 53.75 93 ARG A O 1
ATOM 734 N N . GLY A 1 94 ? -17.955 5.490 21.509 1.00 59.25 94 GLY A N 1
ATOM 735 C CA . GLY A 1 94 ? -17.519 6.279 22.675 1.00 59.25 94 GLY A CA 1
ATOM 736 C C . GLY A 1 94 ? -16.023 6.626 22.732 1.00 59.25 94 GLY A C 1
ATOM 737 O O . GLY A 1 94 ? -15.613 7.337 23.643 1.00 59.25 94 GLY A O 1
ATOM 738 N N . ILE A 1 95 ? -15.210 6.143 21.790 1.00 63.03 95 ILE A N 1
ATOM 739 C CA . ILE A 1 95 ? -13.788 6.503 21.673 1.00 63.03 95 ILE A CA 1
ATOM 740 C C . ILE A 1 95 ? -13.648 7.870 20.972 1.00 63.03 95 ILE A C 1
ATOM 742 O O . ILE A 1 95 ? -14.450 8.215 20.105 1.00 63.03 95 ILE A O 1
ATOM 746 N N . SER A 1 96 ? -12.654 8.667 21.380 1.00 75.75 96 SER A N 1
ATOM 747 C CA . SER A 1 96 ? -12.346 9.967 20.768 1.00 75.75 96 SER A CA 1
ATOM 748 C C . SER A 1 96 ? -11.986 9.807 19.289 1.00 75.75 96 SER A C 1
ATOM 750 O O . SER A 1 96 ? -11.179 8.943 18.950 1.00 75.75 96 SER A O 1
ATOM 752 N N . ARG A 1 97 ? -12.498 10.698 18.426 1.00 75.69 97 ARG A N 1
ATOM 753 C CA . ARG A 1 97 ? -12.136 10.747 16.993 1.00 75.69 97 ARG A CA 1
ATOM 754 C C . ARG A 1 97 ? -10.619 10.820 16.778 1.00 75.69 97 ARG A C 1
ATOM 756 O O . ARG A 1 97 ? -10.112 10.276 15.811 1.00 75.69 97 ARG A O 1
ATOM 763 N N . ILE A 1 98 ? -9.893 11.443 17.709 1.00 80.38 98 ILE A N 1
ATOM 764 C CA . ILE A 1 98 ? -8.431 11.574 17.648 1.00 80.38 98 ILE A CA 1
ATOM 765 C C . ILE A 1 98 ? -7.732 10.215 17.832 1.00 80.38 98 ILE A C 1
ATOM 767 O O . ILE A 1 98 ? -6.747 9.939 17.153 1.00 80.38 98 ILE A O 1
ATOM 771 N N . ASP A 1 99 ? -8.244 9.348 18.712 1.00 80.88 99 ASP A N 1
ATOM 772 C CA . ASP A 1 99 ? -7.690 7.997 18.915 1.00 80.88 99 ASP A CA 1
ATOM 773 C C . ASP A 1 99 ? -7.950 7.100 17.694 1.00 80.88 99 ASP A C 1
ATOM 775 O O . ASP A 1 99 ? -7.099 6.307 17.293 1.00 80.88 99 ASP A O 1
ATOM 779 N N . GLU A 1 100 ? -9.107 7.275 17.053 1.00 80.88 100 GLU A N 1
ATOM 780 C CA . GLU A 1 100 ? -9.467 6.583 15.815 1.00 80.88 100 GLU A CA 1
ATOM 781 C C . GLU A 1 100 ? -8.552 6.988 14.649 1.00 80.88 100 GLU A C 1
ATOM 783 O O . GLU A 1 100 ? -7.939 6.120 14.023 1.00 80.88 100 GLU A O 1
ATOM 788 N N . SER A 1 101 ? -8.353 8.293 14.429 1.00 82.31 101 SER A N 1
ATOM 789 C CA . SER A 1 101 ? -7.401 8.804 13.433 1.00 82.31 101 SER A CA 1
ATOM 790 C C . SER A 1 101 ? -5.962 8.349 13.705 1.00 82.31 101 SER A C 1
ATOM 792 O O . SER A 1 101 ? -5.222 8.051 12.769 1.00 82.31 101 SER A O 1
ATOM 794 N N . GLY A 1 102 ? -5.554 8.248 14.976 1.00 84.06 102 GLY A N 1
ATOM 795 C CA . GLY A 1 102 ? -4.231 7.745 15.357 1.00 84.06 102 GLY A CA 1
ATOM 796 C C . GLY A 1 102 ? -4.017 6.280 14.968 1.00 84.06 102 GLY A C 1
ATOM 797 O O . GLY A 1 102 ? -2.996 5.939 14.369 1.00 84.06 102 GLY A O 1
ATOM 798 N N . LYS A 1 103 ? -5.001 5.413 15.238 1.00 86.06 103 LYS A N 1
ATOM 799 C CA . LYS A 1 103 ? -4.972 4.000 14.813 1.00 86.06 103 LYS A CA 1
ATOM 800 C C . LYS A 1 103 ? -4.927 3.863 13.302 1.00 86.06 103 LYS A C 1
ATOM 802 O O . LYS A 1 103 ? -4.197 3.018 12.789 1.00 86.06 103 LYS A O 1
ATOM 807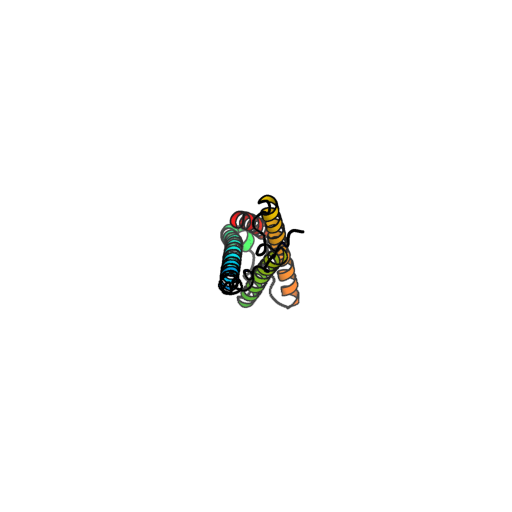 N N . LEU A 1 104 ? -5.674 4.711 12.600 1.00 84.75 104 LEU A N 1
ATOM 808 C CA . LEU A 1 104 ? -5.658 4.752 11.149 1.00 84.75 104 LEU A CA 1
ATOM 809 C C . LEU A 1 104 ? -4.270 5.106 10.613 1.00 84.75 104 LEU A C 1
ATOM 811 O O . LEU A 1 104 ? -3.731 4.392 9.771 1.00 84.75 104 LEU A O 1
ATOM 815 N N . LEU A 1 105 ? -3.664 6.167 11.151 1.00 88.94 105 LEU A N 1
ATOM 816 C CA . LEU A 1 105 ? -2.333 6.615 10.759 1.00 88.94 105 LEU A CA 1
ATOM 817 C C . LEU A 1 105 ? -1.299 5.507 10.952 1.00 88.94 105 LEU A C 1
ATOM 819 O O . LEU A 1 105 ? -0.509 5.236 10.045 1.00 88.94 105 LEU A O 1
ATOM 823 N N . ILE A 1 106 ? -1.327 4.840 12.108 1.00 88.94 106 ILE A N 1
ATOM 824 C CA . ILE A 1 106 ? -0.431 3.721 12.408 1.00 88.94 106 ILE A CA 1
ATOM 825 C C . ILE A 1 106 ? -0.667 2.577 11.420 1.00 88.94 106 ILE A C 1
ATOM 827 O O . ILE A 1 106 ? 0.287 2.082 10.823 1.00 88.94 106 ILE A O 1
ATOM 831 N N . ALA A 1 107 ? -1.920 2.183 11.193 1.00 89.69 107 ALA A N 1
ATOM 832 C CA . ALA A 1 107 ? -2.238 1.060 10.324 1.00 89.69 107 ALA A CA 1
ATOM 833 C C . ALA A 1 107 ? -1.863 1.320 8.857 1.00 89.69 107 ALA A C 1
ATOM 835 O O . ALA A 1 107 ? -1.249 0.461 8.227 1.00 89.69 107 ALA A O 1
ATOM 836 N N . VAL A 1 108 ? -2.152 2.515 8.329 1.00 89.56 108 VAL A N 1
ATOM 837 C CA . VAL A 1 108 ? -1.751 2.917 6.971 1.00 89.56 108 VAL A CA 1
ATOM 838 C C . VAL A 1 108 ? -0.227 2.957 6.854 1.00 89.56 108 VAL A C 1
ATOM 840 O O . VAL A 1 108 ? 0.323 2.470 5.871 1.00 89.56 108 VAL A O 1
ATOM 843 N N . SER A 1 109 ? 0.478 3.458 7.872 1.00 92.00 109 SER A N 1
ATOM 844 C CA . SER A 1 109 ? 1.946 3.509 7.869 1.00 92.00 109 SER A CA 1
ATOM 845 C C . SER A 1 109 ? 2.580 2.114 7.916 1.00 92.00 109 SER A C 1
ATOM 847 O O . SER A 1 109 ? 3.512 1.841 7.160 1.00 92.00 109 SER A O 1
ATOM 849 N N . ILE A 1 110 ? 2.051 1.207 8.745 1.00 92.31 110 ILE A N 1
ATOM 850 C CA . ILE A 1 110 ? 2.470 -0.203 8.788 1.00 92.31 110 ILE A CA 1
ATOM 851 C C . ILE A 1 110 ? 2.178 -0.887 7.449 1.00 92.31 110 ILE A C 1
ATOM 853 O O . ILE A 1 110 ? 3.030 -1.620 6.946 1.00 92.31 110 ILE A O 1
ATOM 857 N N . GLY A 1 111 ? 1.010 -0.631 6.853 1.00 90.25 111 GLY A N 1
ATOM 858 C CA . GLY A 1 111 ? 0.639 -1.135 5.532 1.00 90.25 111 GLY A CA 1
ATOM 859 C C . GLY A 1 111 ? 1.647 -0.706 4.470 1.00 90.25 111 GLY A C 1
ATOM 860 O O . GLY A 1 111 ? 2.244 -1.560 3.820 1.00 90.25 111 GLY A O 1
ATOM 861 N N . THR A 1 112 ? 1.934 0.595 4.371 1.00 89.69 112 THR A N 1
ATOM 862 C CA . THR A 1 112 ? 2.920 1.142 3.426 1.00 89.69 112 THR A CA 1
ATOM 863 C C . THR A 1 112 ? 4.323 0.578 3.653 1.00 89.69 112 THR A C 1
ATOM 865 O O . THR A 1 112 ? 5.000 0.214 2.693 1.00 89.69 112 THR A O 1
ATOM 868 N N . LEU A 1 113 ? 4.772 0.446 4.904 1.00 92.06 113 LEU A N 1
ATOM 869 C CA . LEU A 1 113 ? 6.071 -0.161 5.213 1.00 92.06 113 LEU A CA 1
ATOM 870 C C . LEU A 1 113 ? 6.109 -1.644 4.814 1.00 92.06 113 LEU A C 1
ATOM 872 O O . LEU A 1 113 ? 7.100 -2.121 4.261 1.00 92.06 113 LEU A O 1
ATOM 876 N N . SER A 1 114 ? 5.003 -2.361 5.011 1.00 91.56 114 SER A N 1
ATOM 877 C CA . SER A 1 114 ? 4.871 -3.758 4.593 1.00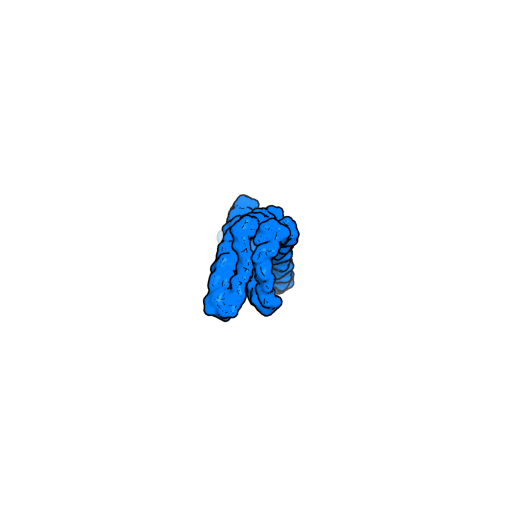 91.56 114 SER A CA 1
ATOM 878 C C . SER A 1 114 ? 5.009 -3.918 3.079 1.00 91.56 114 SER A C 1
ATOM 880 O O . SER A 1 114 ? 5.549 -4.927 2.638 1.00 91.56 114 SER A O 1
ATOM 882 N N . VAL A 1 115 ? 4.615 -2.923 2.275 1.00 90.06 115 VAL A N 1
ATOM 883 C CA . VAL A 1 115 ? 4.814 -2.940 0.813 1.00 90.06 115 VAL A CA 1
ATOM 884 C C . VAL A 1 115 ? 6.297 -3.053 0.445 1.00 90.06 115 VAL A C 1
ATOM 886 O O . VAL A 1 115 ? 6.654 -3.842 -0.432 1.00 90.06 115 VAL A O 1
ATOM 889 N N . PHE A 1 116 ? 7.180 -2.329 1.142 1.00 89.44 116 PHE A N 1
ATOM 890 C CA . PHE A 1 116 ? 8.628 -2.450 0.938 1.00 89.44 116 PHE A CA 1
ATOM 891 C C . PHE A 1 116 ? 9.145 -3.841 1.305 1.00 89.44 116 PHE A C 1
ATOM 893 O O . PHE A 1 116 ? 9.928 -4.433 0.554 1.00 89.44 116 PHE A O 1
ATOM 900 N N . LEU A 1 117 ? 8.703 -4.372 2.449 1.00 91.75 117 LEU A N 1
ATOM 901 C CA . LEU A 1 117 ? 9.098 -5.706 2.901 1.00 91.75 117 LEU A CA 1
ATOM 902 C C . LEU A 1 117 ? 8.633 -6.778 1.915 1.00 91.75 117 LEU A C 1
ATOM 904 O O . LEU A 1 117 ? 9.421 -7.640 1.544 1.00 91.75 117 LEU A O 1
ATOM 908 N N . ILE A 1 118 ? 7.393 -6.684 1.431 1.00 91.94 118 ILE A N 1
ATOM 909 C CA . ILE A 1 118 ? 6.834 -7.583 0.419 1.00 91.94 118 ILE A CA 1
ATOM 910 C C . ILE A 1 118 ? 7.672 -7.547 -0.854 1.00 91.94 118 ILE A C 1
ATOM 912 O O . ILE A 1 118 ? 8.062 -8.606 -1.336 1.00 91.94 118 ILE A O 1
ATOM 916 N N . ASN A 1 119 ? 7.987 -6.361 -1.382 1.00 90.88 119 ASN A N 1
ATOM 917 C CA . ASN A 1 119 ? 8.789 -6.251 -2.601 1.00 90.88 119 ASN A CA 1
ATOM 918 C C . ASN A 1 119 ? 10.175 -6.885 -2.415 1.00 90.88 119 ASN A C 1
ATOM 920 O O . ASN A 1 119 ? 10.632 -7.663 -3.247 1.00 90.88 119 ASN A O 1
ATOM 924 N N . THR A 1 120 ? 10.807 -6.624 -1.269 1.00 90.31 120 THR A N 1
ATOM 925 C CA . THR A 1 120 ? 12.112 -7.202 -0.925 1.00 90.31 120 THR A CA 1
ATOM 926 C C . THR A 1 120 ? 12.034 -8.729 -0.842 1.00 90.31 120 THR A C 1
ATOM 928 O O . THR A 1 120 ? 12.854 -9.424 -1.436 1.00 90.31 120 THR A O 1
ATOM 931 N N . LEU A 1 121 ? 11.023 -9.274 -0.164 1.00 90.81 121 LEU A N 1
ATOM 932 C CA . LEU A 1 121 ? 10.825 -10.718 -0.043 1.00 90.81 121 LEU A CA 1
ATOM 933 C C . LEU A 1 121 ? 10.517 -11.374 -1.392 1.00 90.81 121 LEU A C 1
ATOM 935 O O . LEU A 1 121 ? 11.077 -12.422 -1.693 1.00 90.81 121 LEU A O 1
ATOM 939 N N . LEU A 1 122 ? 9.688 -10.758 -2.237 1.00 90.50 122 LEU A N 1
ATOM 940 C CA . LEU A 1 122 ? 9.364 -11.284 -3.566 1.00 90.50 122 LEU A CA 1
ATOM 941 C C . LEU A 1 122 ? 10.620 -11.500 -4.415 1.00 90.50 122 LEU A C 1
ATOM 943 O O . LEU A 1 122 ? 10.761 -12.559 -5.031 1.00 90.50 122 LEU A O 1
ATOM 947 N N . THR A 1 123 ? 11.573 -10.566 -4.368 1.00 90.06 123 THR A N 1
ATOM 948 C CA . THR A 1 123 ? 12.850 -10.736 -5.079 1.00 90.06 123 THR A CA 1
ATOM 949 C C . THR A 1 123 ? 13.666 -11.932 -4.573 1.00 90.06 123 THR A C 1
ATOM 951 O O . THR A 1 123 ? 14.330 -12.597 -5.368 1.00 90.06 123 THR A O 1
ATOM 954 N N . GLN A 1 124 ? 13.554 -12.299 -3.288 1.00 91.94 124 GLN A N 1
ATOM 955 C CA . GLN A 1 124 ? 14.182 -13.516 -2.749 1.00 91.94 124 GLN A CA 1
ATOM 956 C C . GLN A 1 124 ? 13.534 -14.795 -3.296 1.00 91.94 124 GLN A C 1
ATOM 958 O O . GLN A 1 124 ? 14.212 -15.803 -3.495 1.00 91.94 124 GLN A O 1
ATOM 963 N N . PHE A 1 125 ? 12.237 -14.747 -3.607 1.00 90.12 125 PHE A N 1
ATOM 964 C CA . PHE A 1 125 ? 11.492 -15.842 -4.235 1.00 90.12 125 PHE A CA 1
ATOM 965 C C . PHE A 1 125 ? 11.589 -15.851 -5.771 1.00 90.12 125 PHE A C 1
ATOM 967 O O . PHE A 1 125 ? 10.787 -16.512 -6.427 1.00 90.12 125 PHE A O 1
ATOM 974 N N . ARG A 1 126 ? 12.586 -15.162 -6.351 1.00 88.31 126 ARG A N 1
ATOM 975 C CA . ARG A 1 126 ? 12.828 -15.054 -7.804 1.00 88.31 126 ARG A CA 1
ATOM 976 C C . ARG A 1 126 ? 11.723 -14.342 -8.592 1.00 88.31 126 ARG A C 1
ATOM 978 O O . ARG A 1 126 ? 11.662 -14.493 -9.810 1.00 88.31 126 ARG A O 1
ATOM 985 N N . TYR A 1 127 ? 10.871 -13.565 -7.927 1.00 89.62 127 TYR A N 1
ATOM 986 C CA . TYR A 1 127 ? 10.001 -12.623 -8.624 1.00 89.62 127 TYR A CA 1
ATOM 987 C C . TYR A 1 127 ? 10.788 -11.376 -9.035 1.00 89.62 127 TYR A C 1
ATOM 989 O O . TYR A 1 127 ? 11.802 -11.023 -8.431 1.00 89.62 127 TYR A O 1
ATOM 997 N N . GLU A 1 128 ? 10.300 -10.700 -10.069 1.00 90.44 128 GLU A N 1
ATOM 998 C CA . GLU A 1 128 ? 10.846 -9.421 -10.514 1.00 90.44 128 GLU A CA 1
ATOM 999 C C . GLU A 1 128 ? 10.589 -8.331 -9.464 1.00 90.44 128 GLU A C 1
ATOM 1001 O O . GLU A 1 128 ? 9.553 -8.322 -8.795 1.00 90.44 128 GLU A O 1
ATOM 1006 N N . ALA A 1 129 ? 11.529 -7.396 -9.326 1.00 86.00 129 ALA A N 1
ATOM 1007 C CA . ALA A 1 129 ? 11.348 -6.256 -8.439 1.00 86.00 129 ALA A CA 1
ATOM 1008 C C . ALA A 1 129 ? 10.272 -5.326 -9.010 1.00 86.00 129 ALA A C 1
ATOM 1010 O O . ALA A 1 129 ? 10.392 -4.839 -10.136 1.00 86.00 129 ALA A O 1
ATOM 1011 N N . VAL A 1 130 ? 9.239 -5.038 -8.220 1.00 88.00 130 VAL A N 1
ATOM 1012 C CA . VAL A 1 130 ? 8.262 -4.012 -8.586 1.00 88.00 130 VAL A CA 1
ATOM 1013 C C . VAL A 1 130 ? 8.922 -2.649 -8.363 1.00 88.00 130 VAL A C 1
ATOM 1015 O O . VAL A 1 130 ? 9.462 -2.416 -7.275 1.00 88.00 130 VAL A O 1
ATOM 1018 N N . PRO A 1 131 ? 8.924 -1.737 -9.353 1.00 87.88 131 PRO A N 1
ATOM 1019 C CA . PRO A 1 131 ? 9.459 -0.402 -9.143 1.00 87.88 131 PRO A CA 1
ATOM 1020 C C . PRO A 1 131 ? 8.615 0.301 -8.080 1.00 87.88 131 PRO A C 1
ATOM 1022 O O . PRO A 1 131 ? 7.419 0.514 -8.257 1.00 87.88 131 PRO A O 1
ATOM 1025 N N . LEU A 1 132 ? 9.246 0.657 -6.961 1.00 85.81 132 LEU A N 1
ATOM 1026 C CA . LEU A 1 132 ? 8.612 1.380 -5.859 1.00 85.81 132 LEU A CA 1
ATOM 1027 C C . LEU A 1 132 ? 9.387 2.667 -5.549 1.00 85.81 132 LEU A C 1
ATOM 1029 O O . LEU A 1 132 ? 10.105 2.732 -4.547 1.00 85.81 132 LEU A O 1
ATOM 1033 N N . PRO A 1 133 ? 9.279 3.700 -6.403 1.00 89.62 133 PRO A N 1
ATOM 1034 C CA . PRO A 1 133 ? 9.896 4.991 -6.145 1.00 89.62 133 PRO A CA 1
ATOM 1035 C C . PRO A 1 133 ? 9.384 5.568 -4.822 1.00 89.62 133 PRO A C 1
ATOM 1037 O O . PRO A 1 133 ? 8.178 5.595 -4.558 1.00 89.62 133 PRO A O 1
ATOM 1040 N N . ALA A 1 134 ? 10.303 6.064 -3.990 1.00 88.88 134 ALA A N 1
ATOM 1041 C CA . ALA A 1 134 ? 9.970 6.590 -2.664 1.00 88.88 134 ALA A CA 1
ATOM 1042 C C . ALA A 1 134 ? 8.920 7.713 -2.730 1.00 88.88 134 ALA A C 1
ATOM 1044 O O . ALA A 1 134 ? 8.035 7.782 -1.880 1.00 88.88 134 ALA A O 1
ATOM 1045 N N . ALA A 1 135 ? 8.970 8.546 -3.776 1.00 88.06 135 ALA A N 1
ATOM 1046 C CA . ALA A 1 135 ? 7.984 9.594 -4.010 1.00 88.06 135 ALA A CA 1
ATOM 1047 C C . ALA A 1 135 ? 6.575 9.021 -4.230 1.00 88.06 135 ALA A C 1
ATOM 1049 O O . ALA A 1 135 ? 5.628 9.492 -3.607 1.00 88.06 135 ALA A O 1
ATOM 1050 N N . THR A 1 136 ? 6.420 7.987 -5.064 1.00 87.06 136 THR A N 1
ATOM 1051 C CA . THR A 1 136 ? 5.116 7.353 -5.303 1.00 87.06 136 THR A CA 1
ATOM 1052 C C . THR A 1 136 ? 4.547 6.752 -4.020 1.00 87.06 136 THR A C 1
ATOM 1054 O O . THR A 1 136 ? 3.361 6.904 -3.746 1.00 87.06 136 THR A O 1
ATOM 1057 N N . LEU A 1 137 ? 5.383 6.118 -3.196 1.00 88.56 137 LEU A N 1
ATOM 1058 C CA . LEU A 1 137 ? 4.940 5.575 -1.911 1.00 88.56 137 LEU A CA 1
ATOM 1059 C C . LEU A 1 137 ? 4.554 6.672 -0.914 1.00 88.56 137 LEU A C 1
ATOM 1061 O O . LEU A 1 137 ? 3.549 6.527 -0.225 1.00 88.56 137 LEU A O 1
ATOM 1065 N N . ALA A 1 138 ? 5.299 7.779 -0.866 1.00 90.69 138 ALA A N 1
ATOM 1066 C CA . ALA A 1 138 ? 4.976 8.917 -0.008 1.00 90.69 138 ALA A CA 1
ATOM 1067 C C . ALA A 1 138 ? 3.646 9.579 -0.409 1.00 90.69 138 ALA A C 1
ATOM 1069 O O . ALA A 1 138 ? 2.797 9.828 0.445 1.00 90.69 138 ALA A O 1
ATOM 1070 N N . TRP A 1 139 ? 3.433 9.813 -1.708 1.00 90.50 139 TRP A N 1
ATOM 1071 C CA . TRP A 1 139 ? 2.179 10.370 -2.224 1.00 90.50 139 TRP A CA 1
ATOM 1072 C C . TRP A 1 139 ? 1.006 9.396 -2.075 1.00 90.50 139 TRP A C 1
ATOM 1074 O O . TRP A 1 139 ? -0.081 9.819 -1.689 1.00 90.50 139 TRP A O 1
ATOM 1084 N N . GLY A 1 140 ? 1.231 8.097 -2.294 1.00 88.44 140 GLY A N 1
ATOM 1085 C CA . GLY A 1 140 ? 0.227 7.054 -2.081 1.00 88.44 140 GLY A CA 1
ATOM 1086 C C . GLY A 1 140 ? -0.182 6.937 -0.614 1.00 88.44 140 GLY A C 1
ATOM 1087 O O . GLY A 1 140 ? -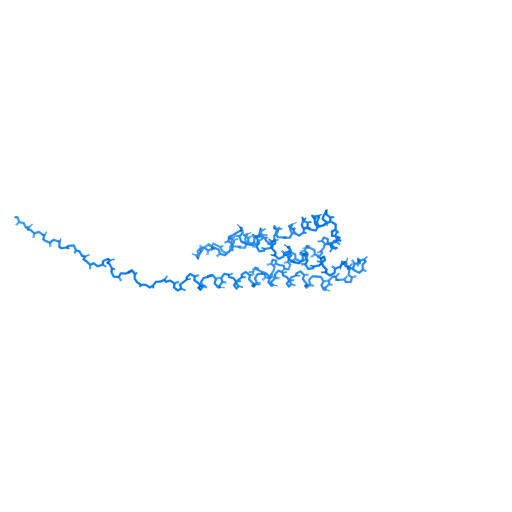1.369 6.872 -0.314 1.00 88.44 140 GLY A O 1
ATOM 1088 N N . TRP A 1 141 ? 0.781 7.005 0.311 1.00 92.44 141 TRP A N 1
ATOM 1089 C CA . TRP A 1 141 ? 0.529 7.064 1.753 1.00 92.44 141 TRP A CA 1
ATOM 1090 C C . TRP A 1 141 ? -0.268 8.312 2.148 1.00 92.44 141 TRP A C 1
ATOM 1092 O O . TRP A 1 141 ? -1.275 8.194 2.842 1.00 92.44 141 TRP A O 1
ATOM 1102 N N . ALA A 1 142 ? 0.130 9.494 1.668 1.00 90.62 142 ALA A N 1
ATOM 1103 C CA . ALA A 1 142 ? -0.577 10.740 1.959 1.00 90.62 142 ALA A CA 1
ATOM 1104 C C . ALA A 1 142 ? -2.013 10.723 1.405 1.00 90.62 142 ALA A C 1
ATOM 1106 O O . ALA A 1 142 ? -2.951 11.114 2.097 1.00 90.62 142 ALA A O 1
ATOM 1107 N N . GLY A 1 143 ? -2.195 10.217 0.182 1.00 89.12 143 GLY A N 1
ATOM 1108 C CA . GLY A 1 143 ? -3.510 10.040 -0.430 1.00 89.12 143 GLY A CA 1
ATOM 1109 C C . GLY A 1 143 ? -4.375 9.023 0.315 1.00 89.12 143 GLY A C 1
ATOM 1110 O O . GLY A 1 143 ? -5.562 9.262 0.508 1.00 89.12 143 GLY A O 1
ATOM 1111 N N . ALA A 1 144 ? -3.787 7.920 0.788 1.00 88.62 144 ALA A N 1
ATOM 1112 C CA . ALA A 1 144 ? -4.50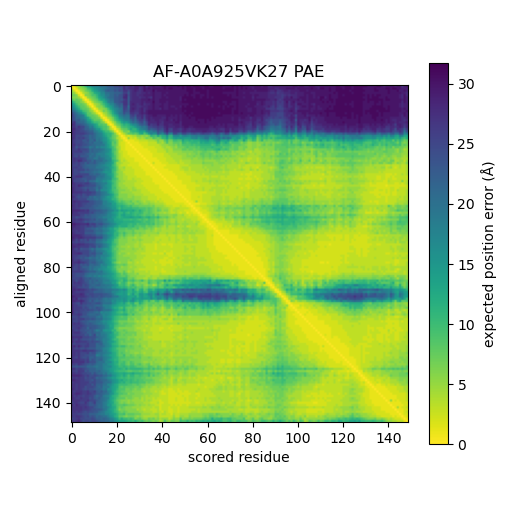0 6.913 1.567 1.00 88.62 144 ALA A CA 1
ATOM 1113 C C . ALA A 1 144 ? -4.974 7.482 2.909 1.00 88.62 144 ALA A C 1
ATOM 1115 O O . ALA A 1 144 ? -6.116 7.256 3.291 1.00 88.62 144 ALA A O 1
ATOM 1116 N N . LEU A 1 145 ? -4.146 8.278 3.594 1.00 88.75 145 LEU A N 1
ATOM 1117 C CA . LEU A 1 145 ? -4.583 8.991 4.796 1.00 88.75 145 LEU A CA 1
ATOM 1118 C C . LEU A 1 145 ? -5.733 9.952 4.492 1.00 88.75 145 LEU A C 1
ATOM 1120 O O . LEU A 1 145 ? -6.709 9.962 5.228 1.00 88.75 145 LEU A O 1
ATOM 1124 N N . ALA A 1 146 ? -5.646 10.721 3.406 1.00 88.50 146 ALA A N 1
ATOM 1125 C CA . ALA A 1 146 ? -6.678 11.689 3.042 1.00 88.50 146 ALA A CA 1
ATOM 1126 C C . ALA A 1 146 ? -8.020 11.051 2.643 1.00 88.50 146 ALA A C 1
ATOM 1128 O O . ALA A 1 146 ? -9.057 11.680 2.821 1.00 88.50 146 ALA A O 1
ATOM 1129 N N . LEU A 1 147 ? -8.006 9.840 2.077 1.00 83.44 147 LEU A N 1
ATOM 1130 C CA . LEU A 1 147 ? -9.220 9.140 1.641 1.00 83.44 147 LEU A CA 1
ATOM 1131 C C . LEU A 1 147 ? -9.868 8.287 2.734 1.00 83.44 147 LEU A C 1
ATOM 1133 O O . LEU A 1 147 ? -11.040 7.942 2.604 1.00 83.44 147 LEU A O 1
ATOM 1137 N N . VAL A 1 148 ? -9.107 7.905 3.760 1.00 79.69 148 VAL A N 1
ATOM 1138 C CA . VAL A 1 148 ? -9.585 7.019 4.830 1.00 79.69 148 VAL A CA 1
ATOM 1139 C C . VAL A 1 148 ? -9.894 7.793 6.132 1.00 79.69 148 VAL A C 1
ATOM 1141 O O . VAL A 1 148 ? -10.660 7.296 6.956 1.00 79.69 148 VAL A O 1
ATOM 1144 N N . LEU A 1 149 ? -9.345 9.005 6.322 1.00 76.75 149 LEU A N 1
ATOM 1145 C CA . LEU A 1 149 ? -9.737 9.951 7.389 1.00 76.75 149 LEU A CA 1
ATOM 1146 C C . LEU A 1 149 ? -11.085 10.629 7.103 1.00 76.75 149 LEU A C 1
ATOM 1148 O O . LEU A 1 149 ? -11.831 10.838 8.089 1.00 76.75 149 LEU A O 1
#

pLDDT: mean 80.99, std 13.75, range [42.44, 92.44]

Secondary structure (DSSP, 8-state):
-----------SSGGGS---HHHHHHHHHHHHHHHHHHHHHHHHHHHHHHHHIIIIITTSPPPPHHHHHHHHHHHHHHHHHHHHHTTGGG--TT--HHHHHHHHHHHHHHHHHHHHHHHHHHHHTTPPPPP--HHHHHHHHHHHHHHH-

Mean predicted aligned error: 10.25 Å

Nearest PDB structures (foldseek):
  1cnt-assembly1_1  TM=2.513E-01  e=9.878E-01  Homo sapiens
  3pfd-assembly1_A  TM=3.580E-01  e=9.736E+00  Mycolicibacterium thermoresistibile

Sequence (149 aa):
MAAISSAPQQRDESARRTRPRHRGWRALLTVLLIGCDMLAVNSAFISTFALRYAIDFAQYQPPAASTWLVFLALFNAAFALAFATNGLYTLRRGISRIDESGKLLIAVSIGTLSVFLINTLLTQFRYEAVPLPAATLAWGWAGALALVL

Foldseek 3Di:
DDDDDDDDDPPPPPPPDDDPPVPVVLVVVLVVLLVQLLVQLVCLLVVLCVVCCVPQPPPDDAFDPVLVVVLSVQLSVLLSVLCVVLCLSPDDPPDDPVVSLVSQLRSLVSSLVVSVVSQVVCVVVVGDRHRDPPVSSVSSSVSSSVRSD

Solvent-accessible surface area (backbone atoms only — not comparable to full-atom values): 8799 Å² total; per-residue (Å²): 139,81,86,81,85,78,78,83,81,92,74,77,78,80,81,80,76,85,79,74,72,61,58,61,54,48,51,52,52,45,53,51,49,53,51,50,52,50,50,32,40,50,50,20,40,52,51,34,46,67,77,36,32,81,78,76,42,69,86,56,81,82,63,56,70,67,49,50,52,54,49,52,51,51,45,53,49,39,39,52,47,27,40,57,74,57,39,70,87,66,69,62,94,83,66,57,70,66,59,53,53,49,42,49,54,51,20,54,51,52,20,58,53,44,48,57,52,50,45,57,51,38,40,77,73,72,39,69,70,68,92,74,55,67,68,53,53,52,50,15,49,53,38,24,50,70,61,70,108

Radius of gyration: 24.39 Å; Cα contacts (8 Å, |Δi|>4): 104; chains: 1; bounding box: 60×28×83 Å